Protein AF-A0A849NNQ4-F1 (afdb_monomer_lite)

Structure (mmCIF, N/CA/C/O backbone):
data_AF-A0A849NNQ4-F1
#
_entry.id   AF-A0A849NNQ4-F1
#
loop_
_atom_site.group_PDB
_atom_site.id
_atom_site.type_symbol
_atom_site.label_atom_id
_atom_site.label_alt_id
_atom_site.label_comp_id
_atom_site.label_asym_id
_atom_site.label_entity_id
_atom_site.label_seq_id
_atom_site.pdbx_PDB_ins_code
_atom_site.Cartn_x
_atom_site.Cartn_y
_atom_site.Cartn_z
_atom_site.occupancy
_atom_site.B_iso_or_equiv
_atom_site.auth_seq_id
_atom_site.auth_comp_id
_atom_site.auth_asym_id
_atom_site.auth_atom_id
_atom_site.pdbx_PDB_model_num
ATOM 1 N N . MET A 1 1 ? -6.732 6.153 2.791 1.00 81.19 1 MET A N 1
ATOM 2 C CA . MET A 1 1 ? -6.731 5.447 1.493 1.00 81.19 1 MET A CA 1
ATOM 3 C C . MET A 1 1 ? -5.684 4.355 1.556 1.00 81.19 1 MET A C 1
ATOM 5 O O . MET A 1 1 ? -4.637 4.609 2.147 1.00 81.19 1 MET A O 1
ATOM 9 N N . ALA A 1 2 ? -5.985 3.177 1.013 1.00 84.25 2 ALA A N 1
ATOM 10 C CA . ALA A 1 2 ? -5.041 2.073 0.878 1.00 84.25 2 ALA A CA 1
ATOM 11 C C . ALA A 1 2 ? -4.571 1.964 -0.582 1.00 84.25 2 ALA A C 1
ATOM 13 O O . ALA A 1 2 ? -5.384 2.146 -1.488 1.00 84.25 2 ALA A O 1
ATOM 14 N N . SER A 1 3 ? -3.284 1.711 -0.812 1.00 83.62 3 SER A N 1
ATOM 15 C CA . SER A 1 3 ? -2.695 1.637 -2.159 1.00 83.62 3 SER A CA 1
ATOM 16 C C . SER A 1 3 ? -1.403 0.829 -2.172 1.00 83.62 3 SER A C 1
ATOM 18 O O . SER A 1 3 ? -0.710 0.771 -1.156 1.00 83.62 3 SER A O 1
ATOM 20 N N . PHE A 1 4 ? -1.029 0.290 -3.333 1.00 80.75 4 PHE A N 1
ATOM 21 C CA . PHE A 1 4 ? 0.349 -0.127 -3.575 1.00 80.75 4 PHE A CA 1
ATOM 22 C C . PHE A 1 4 ? 1.155 1.037 -4.153 1.00 80.75 4 PHE A C 1
ATOM 24 O O . PHE A 1 4 ? 0.743 1.694 -5.109 1.00 80.75 4 PHE A O 1
ATOM 31 N N . ASN A 1 5 ? 2.316 1.299 -3.563 1.00 80.50 5 ASN A N 1
ATOM 32 C CA . ASN A 1 5 ? 3.242 2.327 -4.006 1.00 80.50 5 ASN A CA 1
ATOM 33 C C . ASN A 1 5 ? 4.605 1.718 -4.310 1.00 80.50 5 ASN A C 1
ATOM 35 O O . ASN A 1 5 ? 5.106 0.864 -3.582 1.00 80.50 5 ASN A O 1
ATOM 39 N N . LYS A 1 6 ? 5.203 2.188 -5.400 1.00 74.56 6 LYS A N 1
ATOM 40 C CA . LYS A 1 6 ? 6.583 1.889 -5.762 1.00 74.56 6 LYS A CA 1
ATOM 41 C C . LYS A 1 6 ? 7.493 2.941 -5.140 1.00 74.56 6 LYS A C 1
ATOM 43 O O . LYS A 1 6 ? 7.270 4.132 -5.352 1.00 74.56 6 LYS A O 1
ATOM 48 N N . GLU A 1 7 ? 8.521 2.495 -4.434 1.00 80.00 7 GLU A N 1
ATOM 49 C CA . GLU A 1 7 ? 9.636 3.333 -3.993 1.00 80.00 7 GLU A CA 1
ATOM 50 C C . GLU A 1 7 ? 10.931 2.642 -4.411 1.00 80.00 7 GLU A C 1
ATOM 52 O O . GLU A 1 7 ? 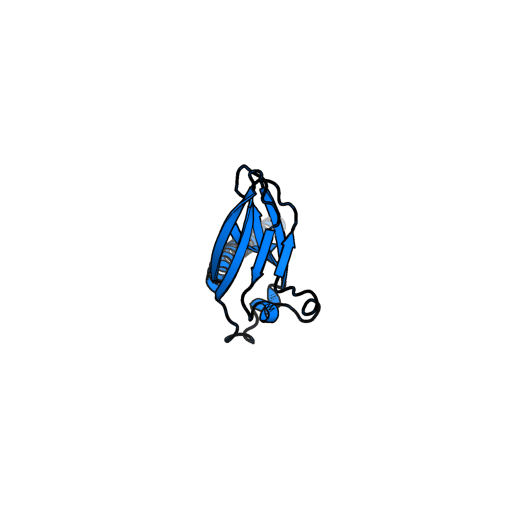11.209 1.513 -4.009 1.00 80.00 7 GLU A O 1
ATOM 57 N N . GLU A 1 8 ? 11.690 3.309 -5.284 1.00 79.81 8 GLU A N 1
ATOM 58 C CA . GLU A 1 8 ? 12.891 2.758 -5.920 1.00 79.81 8 GLU A CA 1
ATOM 59 C C . GLU A 1 8 ? 12.624 1.398 -6.598 1.00 79.81 8 GLU A C 1
ATOM 61 O O . GLU A 1 8 ? 11.867 1.321 -7.569 1.00 79.81 8 GLU A O 1
ATOM 66 N N . ASN A 1 9 ? 13.244 0.334 -6.078 1.00 73.00 9 ASN A N 1
ATOM 67 C CA . ASN A 1 9 ? 13.149 -1.040 -6.565 1.00 73.00 9 ASN A CA 1
ATOM 68 C C . ASN A 1 9 ? 12.157 -1.893 -5.766 1.00 73.00 9 ASN A C 1
ATOM 70 O O . ASN A 1 9 ? 12.059 -3.097 -6.005 1.00 73.00 9 ASN A O 1
ATOM 74 N N . PHE A 1 10 ? 11.426 -1.290 -4.829 1.00 78.44 10 PHE A N 1
ATOM 75 C CA . PHE A 1 10 ? 10.538 -1.987 -3.915 1.00 78.44 10 PHE A CA 1
ATOM 76 C C . PHE A 1 10 ? 9.089 -1.547 -4.087 1.00 78.44 10 PHE A C 1
ATOM 78 O O . PHE A 1 10 ? 8.773 -0.418 -4.468 1.00 78.44 10 PHE A O 1
ATOM 85 N N . VAL A 1 11 ? 8.193 -2.473 -3.780 1.00 79.31 11 VAL A N 1
ATOM 86 C CA . VAL A 1 11 ? 6.757 -2.248 -3.731 1.00 79.31 11 VAL A CA 1
ATOM 87 C C . VAL A 1 11 ? 6.314 -2.316 -2.283 1.00 79.31 11 VAL A C 1
ATOM 89 O O . VAL A 1 11 ? 6.604 -3.279 -1.572 1.00 79.31 11 VAL A O 1
ATOM 92 N N . TYR A 1 12 ? 5.589 -1.289 -1.863 1.00 84.12 12 TYR A N 1
ATOM 93 C CA . TYR A 1 12 ? 5.026 -1.147 -0.534 1.00 84.12 12 TYR A CA 1
ATOM 94 C C . TYR A 1 12 ? 3.508 -1.128 -0.619 1.00 84.12 12 TYR A C 1
ATOM 96 O O . TYR A 1 12 ? 2.925 -0.463 -1.470 1.00 84.12 12 TYR A O 1
ATOM 104 N N . PHE A 1 13 ? 2.860 -1.814 0.310 1.00 85.12 13 PHE A N 1
ATOM 105 C CA . PHE A 1 13 ? 1.468 -1.570 0.627 1.00 85.12 13 PHE A CA 1
ATOM 106 C C . PHE A 1 13 ? 1.426 -0.418 1.617 1.00 85.12 13 PHE A C 1
ATOM 108 O O . PHE A 1 13 ? 2.170 -0.418 2.603 1.00 85.12 13 PHE A O 1
ATOM 115 N N . SER A 1 14 ? 0.562 0.558 1.371 1.00 88.94 14 SER A N 1
ATOM 116 C CA . SER A 1 14 ? 0.469 1.717 2.233 1.00 88.94 14 SER A CA 1
ATOM 117 C C . SER A 1 14 ? -0.959 2.122 2.555 1.00 88.94 14 SER A C 1
ATOM 119 O O . SER A 1 14 ? -1.867 2.037 1.727 1.00 88.94 14 SER A O 1
ATOM 121 N N . VAL A 1 15 ? -1.152 2.564 3.798 1.00 90.56 15 VAL A N 1
ATOM 122 C CA . VAL A 1 15 ? -2.403 3.132 4.297 1.00 90.56 15 VAL A CA 1
ATOM 123 C C . VAL A 1 15 ? -2.109 4.511 4.847 1.00 90.56 15 VAL A C 1
ATOM 125 O O . VAL A 1 15 ? -1.456 4.658 5.880 1.00 90.56 15 VAL A O 1
ATOM 128 N N . LYS A 1 16 ? -2.633 5.527 4.167 1.00 92.44 16 LYS A N 1
ATOM 129 C CA . LYS A 1 16 ? -2.450 6.929 4.541 1.00 92.44 16 LYS A CA 1
ATOM 130 C C . LYS A 1 16 ? -3.731 7.540 5.092 1.00 92.44 16 LYS A C 1
ATOM 132 O O . LYS A 1 16 ? -4.820 7.360 4.524 1.00 92.44 16 LYS A O 1
ATOM 137 N N . ASN A 1 17 ? -3.593 8.283 6.188 1.00 92.44 17 ASN A N 1
ATOM 138 C CA . ASN A 1 17 ? -4.676 9.060 6.773 1.00 92.44 17 ASN A CA 1
ATOM 139 C C . ASN A 1 17 ? -4.826 10.396 6.026 1.00 92.44 17 ASN A C 1
ATOM 141 O O . ASN A 1 17 ? -4.027 11.310 6.198 1.00 92.44 17 ASN A O 1
ATOM 145 N N . TYR A 1 18 ? -5.866 10.508 5.201 1.00 89.19 18 TYR A N 1
ATOM 146 C CA . TYR A 1 18 ? -6.230 11.753 4.507 1.00 89.19 18 TYR A CA 1
ATOM 147 C C . TYR A 1 18 ? -7.291 12.570 5.259 1.00 89.19 18 TYR A C 1
ATOM 149 O O . TYR A 1 18 ? -7.713 13.626 4.791 1.00 89.19 18 TYR A O 1
ATOM 157 N N . GLY A 1 19 ? -7.761 12.076 6.406 1.00 87.00 19 GLY A N 1
ATOM 158 C CA . GLY A 1 19 ? -8.705 12.794 7.246 1.00 87.00 19 GLY A CA 1
ATOM 159 C C . GLY A 1 19 ? -8.060 14.010 7.906 1.00 87.00 19 GLY A C 1
ATOM 160 O O . GLY A 1 19 ? -6.846 14.094 8.070 1.00 87.00 19 GLY A O 1
ATOM 161 N N . LYS A 1 20 ? -8.899 14.950 8.349 1.00 90.38 20 LYS A N 1
ATOM 162 C CA . LYS A 1 20 ? -8.463 16.127 9.121 1.00 90.38 20 LYS A CA 1
ATOM 163 C C . LYS A 1 20 ? -8.123 15.802 10.583 1.00 90.38 20 LYS A C 1
ATOM 165 O O . LYS A 1 20 ? -7.668 16.676 11.310 1.00 90.38 20 LYS A O 1
ATOM 170 N N . ARG A 1 21 ? -8.389 14.571 11.029 1.00 91.06 21 ARG A N 1
ATOM 171 C CA . ARG A 1 21 ? -8.230 14.109 12.415 1.00 91.06 21 ARG A CA 1
ATOM 172 C C . ARG A 1 21 ? -7.365 12.855 12.465 1.00 91.06 21 ARG A C 1
ATOM 174 O O . ARG A 1 21 ? -7.253 12.137 11.471 1.00 91.06 21 ARG A O 1
ATOM 181 N N . ALA A 1 22 ? -6.756 12.605 13.620 1.00 92.31 22 ALA A N 1
ATOM 182 C CA . ALA A 1 22 ? -6.006 11.380 13.849 1.00 92.31 22 ALA A CA 1
ATOM 183 C C . ALA A 1 22 ? -6.939 10.160 13.851 1.00 92.31 22 ALA A C 1
ATOM 185 O O . ALA A 1 22 ? -8.072 10.241 14.326 1.00 92.31 22 ALA A O 1
ATOM 186 N N . ALA A 1 23 ? -6.437 9.047 13.326 1.00 93.81 23 ALA A N 1
ATOM 187 C CA . ALA A 1 23 ? -7.063 7.741 13.450 1.00 93.81 23 ALA A CA 1
ATOM 188 C C . ALA A 1 23 ? -6.405 6.988 14.613 1.00 93.81 23 ALA A C 1
ATOM 190 O O . ALA A 1 23 ? -5.176 6.911 14.698 1.00 93.81 23 ALA A O 1
ATOM 191 N N . LEU A 1 24 ? -7.226 6.472 15.517 1.00 95.06 24 LEU A N 1
ATOM 192 C CA . LEU A 1 24 ? -6.828 5.737 16.711 1.00 95.06 24 LEU A CA 1
ATOM 193 C C . LEU A 1 24 ? -7.109 4.245 16.524 1.00 95.06 24 LEU A C 1
ATOM 195 O O . LEU A 1 24 ? -8.015 3.874 15.775 1.00 95.06 24 LEU A O 1
ATOM 199 N N . ASP A 1 25 ? -6.313 3.410 17.195 1.00 94.50 25 ASP A N 1
ATOM 200 C CA . ASP A 1 25 ? -6.448 1.946 17.214 1.00 94.50 25 ASP A CA 1
ATOM 201 C C . ASP A 1 25 ? -6.680 1.350 15.818 1.00 94.50 25 ASP A C 1
ATOM 203 O O . ASP A 1 25 ? -7.607 0.576 15.573 1.00 94.50 25 ASP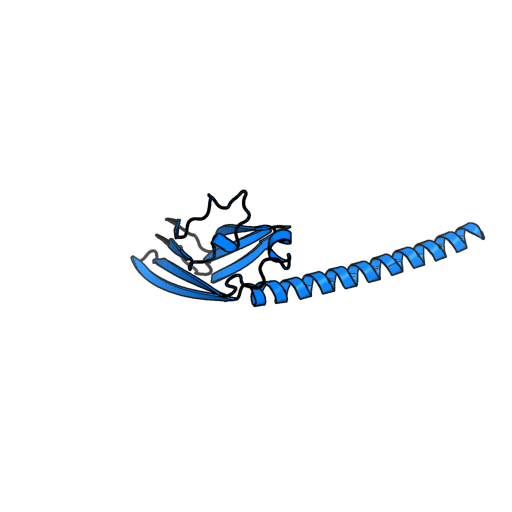 A O 1
ATOM 207 N N . VAL A 1 26 ? -5.834 1.766 14.875 1.00 93.31 26 VAL A N 1
ATOM 208 C CA . VAL A 1 26 ? -5.909 1.346 13.483 1.00 93.31 26 VAL A CA 1
ATOM 209 C C . VAL A 1 26 ? -5.513 -0.122 13.388 1.00 93.31 26 VAL A C 1
ATOM 211 O O . VAL A 1 26 ? -4.392 -0.501 13.729 1.00 93.31 26 VAL A O 1
ATOM 214 N N . GLU A 1 27 ? -6.423 -0.936 12.871 1.00 94.38 27 GLU A N 1
ATOM 215 C CA . GLU A 1 27 ? -6.207 -2.338 12.544 1.00 94.38 27 GLU A CA 1
ATOM 216 C C . GLU A 1 27 ? -6.413 -2.540 11.045 1.00 94.38 27 GLU A C 1
ATOM 218 O O . GLU A 1 27 ? -7.482 -2.244 10.509 1.00 94.38 27 GLU A O 1
ATOM 223 N N . ILE A 1 28 ? -5.386 -3.046 10.364 1.00 91.44 28 ILE A N 1
ATOM 224 C CA . ILE A 1 28 ? -5.427 -3.357 8.936 1.00 91.44 28 ILE A CA 1
ATOM 225 C C . ILE A 1 28 ? -5.290 -4.864 8.783 1.00 91.44 28 ILE A C 1
ATOM 227 O O . ILE A 1 28 ? -4.226 -5.420 9.057 1.00 91.44 28 ILE A O 1
ATOM 231 N N . GLN A 1 29 ? -6.363 -5.505 8.341 1.00 90.19 29 GLN A N 1
ATOM 232 C CA . GLN A 1 29 ? -6.389 -6.916 7.989 1.00 90.19 29 GLN A CA 1
ATOM 233 C C . GLN A 1 29 ? -6.258 -7.057 6.473 1.00 90.19 29 GLN A C 1
ATOM 235 O O . GLN A 1 29 ? -6.979 -6.396 5.724 1.00 90.19 29 GLN A O 1
ATOM 240 N N . MET A 1 30 ? -5.336 -7.907 6.041 1.00 85.62 30 MET A N 1
ATOM 241 C CA . MET A 1 30 ? -5.083 -8.209 4.631 1.00 85.62 30 MET A CA 1
ATOM 242 C C . MET A 1 30 ? -5.712 -9.558 4.278 1.00 85.62 30 MET A C 1
ATOM 244 O O . MET A 1 30 ? -5.781 -10.435 5.140 1.00 85.62 30 MET A O 1
ATOM 248 N N . SER A 1 31 ? -6.177 -9.714 3.040 1.00 82.25 31 SER A N 1
ATOM 249 C CA . SER A 1 31 ? -6.671 -10.992 2.532 1.00 82.25 31 SER A CA 1
ATOM 250 C C . SER A 1 31 ? -5.556 -12.026 2.415 1.00 82.25 31 SER A C 1
ATOM 252 O O . SER A 1 31 ? -4.379 -11.681 2.249 1.00 82.25 31 SER A O 1
ATOM 254 N N . ASP A 1 32 ? -5.959 -13.292 2.437 1.00 76.06 32 ASP A N 1
ATOM 255 C CA . ASP A 1 32 ? -5.073 -14.421 2.174 1.00 76.06 32 ASP A CA 1
ATOM 256 C C . ASP A 1 32 ? -4.427 -14.297 0.784 1.00 76.06 32 ASP A C 1
ATOM 258 O O . ASP A 1 32 ? -4.976 -13.689 -0.143 1.00 76.06 32 ASP A O 1
ATOM 262 N N . GLY A 1 33 ? -3.230 -14.857 0.646 1.00 73.56 33 GLY A N 1
ATOM 263 C CA . GLY A 1 33 ? -2.440 -14.826 -0.574 1.00 73.56 33 GLY A CA 1
ATOM 264 C C . GLY A 1 33 ? -1.553 -13.592 -0.742 1.00 73.56 33 GLY A C 1
ATOM 265 O O . GLY A 1 33 ? -0.705 -13.577 -1.637 1.00 73.56 33 GLY A O 1
ATOM 266 N N . PHE A 1 34 ? -1.673 -12.575 0.118 1.00 75.31 34 PHE A N 1
ATOM 267 C CA . PHE A 1 34 ? -0.747 -11.434 0.129 1.00 75.31 34 PHE A CA 1
ATOM 268 C C . PHE A 1 34 ? 0.690 -11.871 0.448 1.00 75.31 34 PHE A C 1
ATOM 270 O O . PHE A 1 34 ? 1.655 -11.320 -0.084 1.00 75.31 34 PHE A O 1
ATOM 277 N N . GLU A 1 35 ? 0.851 -12.908 1.267 1.00 74.00 35 GLU A N 1
ATOM 278 C CA . GLU A 1 35 ? 2.127 -13.552 1.571 1.00 74.00 35 GLU A CA 1
ATOM 279 C C . GLU A 1 35 ? 2.842 -14.070 0.316 1.00 74.00 35 GLU A C 1
ATOM 281 O O . GLU A 1 35 ? 4.073 -14.060 0.267 1.00 74.00 35 GLU A O 1
ATOM 286 N N . TYR A 1 36 ? 2.103 -14.443 -0.737 1.00 74.12 36 TYR A N 1
ATOM 287 C CA . TYR A 1 36 ? 2.704 -14.871 -1.998 1.00 74.12 36 TYR A CA 1
ATOM 288 C C . TYR A 1 36 ? 3.355 -13.723 -2.758 1.00 74.12 36 TYR A C 1
ATOM 290 O O . TYR A 1 36 ? 4.201 -13.985 -3.614 1.00 74.12 36 TYR A O 1
ATOM 298 N N . 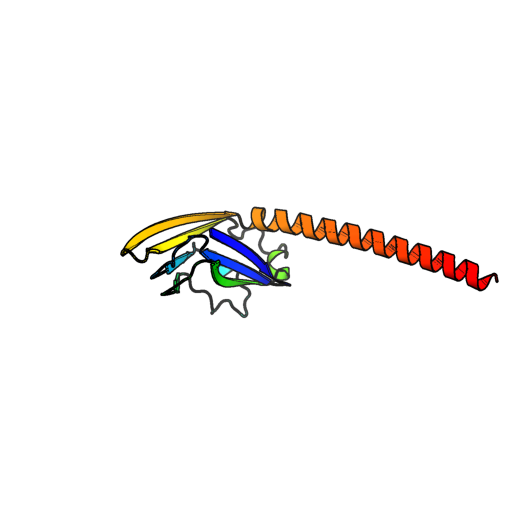LEU A 1 37 ? 3.015 -12.464 -2.472 1.00 72.75 37 LEU A N 1
ATOM 299 C CA . LEU A 1 37 ? 3.734 -11.326 -3.040 1.00 72.75 37 LEU A CA 1
ATOM 300 C C . LEU A 1 37 ? 5.087 -11.100 -2.360 1.00 72.75 37 LEU A C 1
ATOM 302 O O . LEU A 1 37 ? 5.968 -10.503 -2.976 1.00 72.75 37 LEU A O 1
ATOM 306 N N . GLN A 1 38 ? 5.295 -11.606 -1.143 1.00 71.25 38 GLN A N 1
ATOM 307 C CA . GLN A 1 38 ? 6.532 -11.368 -0.410 1.00 71.25 38 GLN A CA 1
ATOM 308 C C . GLN A 1 38 ? 7.734 -12.137 -0.964 1.00 71.25 38 GLN A C 1
ATOM 310 O O . GLN A 1 38 ? 7.625 -13.292 -1.386 1.00 71.25 38 GLN A O 1
ATOM 315 N N . PHE A 1 39 ? 8.910 -11.498 -0.972 1.00 70.56 39 PHE A N 1
ATOM 316 C CA . PHE A 1 39 ? 10.157 -12.177 -1.330 1.00 70.56 39 PHE A CA 1
ATOM 317 C C . PHE A 1 39 ? 10.659 -13.042 -0.165 1.00 70.56 39 PHE A C 1
ATOM 319 O O . PHE A 1 39 ? 10.443 -12.733 1.006 1.00 70.56 39 PHE A O 1
ATOM 326 N N . LYS A 1 40 ? 11.361 -14.138 -0.480 1.00 64.62 40 LYS A N 1
ATOM 327 C CA . LYS A 1 40 ? 11.779 -15.158 0.504 1.00 64.62 40 LYS A CA 1
ATOM 328 C C . LYS A 1 40 ? 12.561 -14.611 1.706 1.00 64.62 40 LYS A C 1
ATOM 330 O O . LYS A 1 40 ? 12.433 -15.153 2.794 1.00 64.62 40 LYS A O 1
ATOM 335 N N . SER A 1 41 ? 13.369 -13.562 1.547 1.00 65.12 41 SER A N 1
ATOM 336 C CA . SER A 1 41 ? 14.122 -12.976 2.669 1.00 65.12 41 SER A CA 1
ATOM 337 C C . SER A 1 41 ? 13.285 -12.088 3.602 1.00 65.12 41 SER A C 1
ATOM 339 O O . SER A 1 41 ? 13.764 -11.764 4.683 1.00 65.12 41 SER A O 1
ATOM 341 N N . VAL A 1 42 ? 12.038 -11.744 3.253 1.00 64.06 42 VAL A N 1
ATOM 342 C CA . VAL A 1 42 ? 11.066 -11.084 4.157 1.00 64.06 42 VAL A CA 1
ATOM 343 C C . VAL A 1 42 ? 9.813 -11.909 4.413 1.00 64.06 42 VAL A C 1
ATOM 345 O O . VAL A 1 42 ? 8.972 -11.464 5.187 1.00 64.06 42 VAL A O 1
ATOM 348 N N . SER A 1 43 ? 9.694 -13.123 3.868 1.00 61.12 43 SER A N 1
ATOM 349 C CA . SER A 1 43 ? 8.492 -13.958 4.014 1.00 61.12 43 SER A CA 1
ATOM 350 C C . SER A 1 43 ? 8.159 -14.357 5.465 1.00 61.12 43 SER A C 1
ATOM 352 O O . SER A 1 43 ? 7.103 -14.924 5.710 1.00 61.12 43 SER A O 1
ATOM 354 N N . GLY A 1 44 ? 9.029 -14.056 6.439 1.00 60.34 44 GLY A N 1
ATOM 355 C CA . GLY A 1 44 ? 8.761 -14.185 7.881 1.00 60.34 44 GLY A CA 1
ATOM 356 C C . GLY A 1 44 ? 8.271 -12.905 8.578 1.00 60.34 44 GLY A C 1
ATOM 357 O O . GLY A 1 44 ? 7.876 -12.959 9.738 1.00 60.34 44 GLY A O 1
ATOM 358 N N . ASN A 1 45 ? 8.282 -11.758 7.892 1.00 58.44 45 ASN A N 1
ATOM 359 C CA . ASN A 1 45 ? 7.824 -10.466 8.416 1.00 58.44 45 ASN A CA 1
ATOM 360 C C . ASN A 1 45 ? 6.371 -10.151 8.035 1.00 58.44 45 ASN A C 1
ATOM 362 O O . ASN A 1 45 ? 5.835 -9.125 8.464 1.00 58.44 45 ASN A O 1
ATOM 366 N N . TYR A 1 46 ? 5.718 -11.016 7.250 1.00 64.56 46 TYR A N 1
ATOM 367 C CA . TYR A 1 46 ? 4.293 -10.896 6.981 1.00 64.56 46 TYR A CA 1
ATOM 368 C C . TYR A 1 46 ? 3.498 -10.959 8.282 1.00 64.56 46 TYR A C 1
ATOM 370 O O . TYR A 1 46 ? 3.521 -11.946 9.018 1.00 64.56 46 TYR A O 1
ATOM 378 N N . LYS A 1 47 ? 2.735 -9.900 8.534 1.00 67.94 47 LYS A N 1
ATOM 379 C CA . LYS A 1 47 ? 1.653 -9.915 9.506 1.00 67.94 47 LYS A CA 1
ATOM 380 C C . LYS A 1 47 ? 0.370 -9.659 8.736 1.00 67.94 47 LYS A C 1
ATOM 382 O O . LYS A 1 47 ? 0.168 -8.553 8.244 1.00 67.94 47 LYS A O 1
ATOM 387 N N . HIS A 1 48 ? -0.495 -10.670 8.691 1.00 73.06 48 HIS A N 1
ATOM 388 C CA . HIS A 1 48 ? -1.860 -10.568 8.162 1.00 73.06 48 HIS A CA 1
ATOM 389 C C . HIS A 1 48 ? -2.669 -9.443 8.829 1.00 73.06 48 HIS A C 1
ATOM 391 O O . HIS A 1 48 ? -3.654 -8.957 8.276 1.00 73.06 48 HIS A O 1
ATOM 397 N N . LEU A 1 49 ? -2.236 -9.026 10.024 1.00 81.38 49 LEU A N 1
ATOM 398 C CA . LEU A 1 49 ? -2.805 -7.948 10.807 1.00 81.38 49 LEU A CA 1
ATOM 399 C C . LEU A 1 49 ? -1.721 -6.939 11.202 1.00 81.38 49 LEU A C 1
ATOM 401 O O . LEU A 1 49 ? -0.827 -7.243 11.997 1.00 81.38 49 LEU A O 1
ATOM 405 N N . LEU A 1 50 ? -1.833 -5.716 10.688 1.00 86.69 50 LEU A N 1
ATOM 406 C CA . LEU A 1 50 ? -1.051 -4.575 11.159 1.00 86.69 50 LEU A CA 1
ATOM 407 C C . LEU A 1 50 ? -1.868 -3.788 12.177 1.00 86.69 50 LEU A C 1
ATOM 409 O O . LEU A 1 50 ? -3.040 -3.496 11.943 1.00 86.69 50 LEU A O 1
ATOM 413 N N . LYS A 1 51 ? -1.235 -3.425 13.294 1.00 89.88 51 LYS A N 1
ATOM 414 C CA . LYS A 1 51 ? -1.843 -2.595 14.335 1.00 89.88 51 LYS A CA 1
ATOM 415 C C . LYS A 1 51 ? -1.017 -1.344 14.560 1.00 89.88 51 LYS A C 1
ATOM 417 O O . LYS A 1 51 ? 0.195 -1.435 14.741 1.00 89.88 51 LYS A O 1
ATOM 422 N N . GLN A 1 52 ? -1.685 -0.202 14.611 1.00 90.75 52 GLN A N 1
ATOM 423 C CA . GLN A 1 52 ? -1.083 1.090 14.900 1.00 90.75 52 GLN A CA 1
ATOM 424 C C . GLN A 1 52 ? -2.008 1.853 15.849 1.00 90.75 52 GLN A C 1
ATOM 426 O O . GLN A 1 52 ? -3.130 2.189 15.489 1.00 90.75 52 GLN A O 1
ATOM 431 N N . LYS A 1 53 ? -1.542 2.156 17.066 1.00 92.69 53 LYS A N 1
ATOM 432 C CA . LYS A 1 53 ? -2.373 2.839 18.078 1.00 92.69 53 LYS A CA 1
ATOM 433 C C . LYS A 1 53 ? -2.802 4.247 17.665 1.00 92.69 53 LYS A C 1
ATOM 435 O O . LYS A 1 53 ? -3.850 4.720 18.086 1.00 92.69 53 LYS A O 1
ATOM 440 N N . PHE A 1 54 ? -1.973 4.924 16.879 1.00 93.25 54 PHE A N 1
ATOM 441 C CA . PHE A 1 54 ? -2.173 6.320 16.517 1.00 93.25 54 PHE A CA 1
ATOM 442 C C . PHE A 1 54 ? -1.603 6.606 15.128 1.00 93.25 54 PHE A C 1
ATOM 444 O O . PHE A 1 54 ? -0.451 6.257 14.852 1.00 93.25 54 PHE A O 1
ATOM 451 N N . LEU A 1 55 ? -2.400 7.261 14.284 1.00 93.75 55 LEU A N 1
ATOM 452 C CA . LEU A 1 55 ? -2.034 7.684 12.936 1.00 93.75 55 LEU A CA 1
ATOM 453 C C . LEU A 1 55 ? -2.539 9.113 12.671 1.00 93.75 55 LEU A C 1
ATOM 455 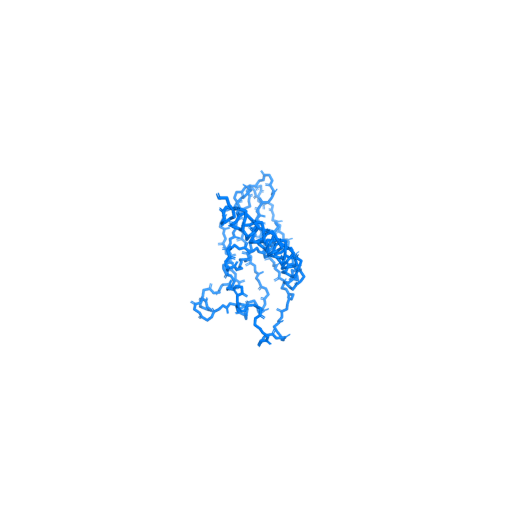O O . LEU A 1 55 ? -3.727 9.334 12.417 1.00 93.75 55 LEU A O 1
ATOM 459 N N . ALA A 1 56 ? -1.642 10.096 12.728 1.00 93.69 56 ALA A N 1
ATOM 460 C CA . ALA A 1 56 ? -1.977 11.510 12.550 1.00 93.69 56 ALA A CA 1
ATOM 461 C C . ALA A 1 56 ? -2.440 11.835 11.113 1.00 93.69 56 ALA A C 1
ATOM 463 O O . ALA A 1 56 ? -2.158 11.069 10.185 1.00 93.69 56 ALA A O 1
ATOM 464 N N . PRO A 1 57 ? -3.111 12.982 10.891 1.00 93.75 57 PRO A N 1
ATOM 465 C CA . PRO A 1 57 ? -3.385 13.484 9.546 1.00 93.75 57 PRO A CA 1
ATOM 466 C C . PRO A 1 57 ? -2.118 13.532 8.686 1.00 93.75 57 PRO A C 1
ATOM 468 O O . PRO A 1 57 ? -1.081 14.033 9.116 1.00 93.75 57 PRO A O 1
ATOM 471 N N . GLY A 1 58 ? -2.193 12.994 7.472 1.00 91.81 58 GLY A N 1
ATOM 472 C CA . GLY A 1 58 ? -1.081 12.937 6.524 1.00 91.81 58 GLY A CA 1
ATOM 473 C C . GLY A 1 58 ? -0.055 11.830 6.782 1.00 91.81 58 GLY A C 1
ATOM 474 O O . GLY A 1 58 ? 0.744 11.559 5.885 1.00 91.81 58 GLY A O 1
ATOM 475 N N . GLN A 1 59 ? -0.084 11.160 7.940 1.00 93.50 59 GLN A N 1
ATOM 476 C CA . GLN A 1 59 ? 0.799 10.025 8.209 1.00 93.50 59 GLN A CA 1
ATOM 477 C C . GLN A 1 59 ? 0.369 8.770 7.452 1.00 93.50 59 GLN A C 1
ATOM 479 O O . GLN A 1 59 ? -0.800 8.580 7.096 1.00 93.50 59 GLN A O 1
ATOM 484 N N . GLU A 1 60 ? 1.347 7.900 7.228 1.00 92.75 60 GLU A N 1
ATOM 485 C CA . GLU A 1 60 ? 1.210 6.697 6.426 1.00 92.75 60 GLU A CA 1
ATOM 486 C C . GLU A 1 60 ? 1.852 5.501 7.126 1.00 92.75 60 GLU A C 1
ATOM 488 O O . GLU A 1 60 ? 2.974 5.577 7.623 1.00 92.75 60 GLU A O 1
ATOM 493 N N . ILE A 1 61 ? 1.123 4.389 7.144 1.00 90.12 61 ILE A N 1
ATOM 494 C CA . ILE A 1 61 ? 1.648 3.077 7.509 1.00 90.12 61 ILE A CA 1
ATOM 495 C C . ILE A 1 61 ? 2.126 2.433 6.214 1.00 90.12 61 ILE A C 1
ATOM 497 O O . ILE A 1 61 ? 1.333 2.305 5.281 1.00 90.12 61 ILE A O 1
ATOM 501 N N . LYS A 1 62 ? 3.394 2.021 6.159 1.00 87.31 62 LYS A N 1
ATOM 502 C CA . LYS A 1 62 ? 3.979 1.316 5.012 1.00 87.31 62 LYS A CA 1
ATOM 503 C C . LYS A 1 62 ? 4.391 -0.090 5.418 1.00 87.31 62 LYS A C 1
ATOM 505 O O . LYS A 1 62 ? 4.998 -0.278 6.470 1.00 87.31 62 LYS A O 1
ATOM 510 N N . ASN A 1 63 ? 4.091 -1.061 4.567 1.00 84.06 63 ASN A N 1
ATOM 511 C CA . ASN A 1 63 ? 4.570 -2.426 4.701 1.00 84.06 63 ASN A CA 1
ATOM 512 C C . ASN A 1 63 ? 5.262 -2.851 3.408 1.00 84.06 63 ASN A C 1
ATOM 514 O O . ASN A 1 63 ? 4.693 -2.701 2.326 1.00 84.06 63 ASN A O 1
ATOM 518 N N . LEU A 1 64 ? 6.496 -3.340 3.523 1.00 80.12 64 LEU A N 1
ATOM 519 C CA . LEU A 1 64 ? 7.268 -3.813 2.381 1.00 80.12 64 LEU A CA 1
ATOM 520 C C . LEU A 1 64 ? 6.640 -5.102 1.850 1.00 80.12 64 LEU A C 1
ATOM 522 O O . LEU A 1 64 ? 6.437 -6.061 2.593 1.00 80.12 64 LEU A O 1
ATOM 526 N N . VAL A 1 65 ? 6.333 -5.107 0.557 1.00 77.38 65 VAL A N 1
ATOM 527 C CA . VAL A 1 65 ? 5.683 -6.227 -0.121 1.00 77.38 65 VAL A CA 1
ATOM 528 C C . VAL A 1 65 ? 6.728 -7.020 -0.870 1.00 77.38 65 VAL A C 1
ATOM 530 O O . VAL A 1 65 ? 7.002 -8.148 -0.494 1.00 77.38 65 VAL A O 1
ATOM 533 N N . SER A 1 66 ? 7.352 -6.440 -1.892 1.00 73.69 66 SER A N 1
ATOM 534 C CA . SER A 1 66 ? 8.315 -7.165 -2.722 1.00 73.69 66 SER A CA 1
ATOM 535 C C . SER A 1 66 ? 9.350 -6.255 -3.361 1.00 73.69 66 SER A C 1
ATOM 537 O O . SER A 1 66 ? 9.200 -5.035 -3.331 1.00 73.69 66 SER A O 1
ATOM 539 N N . ASP A 1 67 ? 10.367 -6.841 -3.986 1.00 69.50 67 ASP A N 1
ATOM 540 C CA . ASP A 1 67 ? 11.131 -6.161 -5.023 1.00 69.50 67 ASP A CA 1
ATOM 541 C C . ASP A 1 67 ? 10.395 -6.247 -6.370 1.00 69.50 67 ASP A C 1
ATOM 543 O O . ASP A 1 67 ? 9.703 -7.215 -6.693 1.00 69.50 67 ASP A O 1
ATOM 547 N N . ILE A 1 68 ? 10.547 -5.210 -7.183 1.00 67.50 68 ILE A N 1
ATOM 548 C CA . ILE A 1 68 ? 9.910 -5.099 -8.499 1.00 67.50 68 ILE A CA 1
ATOM 549 C C . ILE A 1 68 ? 10.280 -6.279 -9.406 1.00 67.50 68 ILE A C 1
ATOM 551 O O . ILE A 1 68 ? 9.430 -6.825 -10.111 1.00 67.50 68 ILE A O 1
ATOM 555 N N . SER A 1 69 ? 11.541 -6.702 -9.361 1.00 59.53 69 SER A N 1
ATOM 556 C CA . SER A 1 69 ? 12.066 -7.771 -10.209 1.00 59.53 69 SER A CA 1
ATOM 557 C C . SER A 1 69 ? 11.370 -9.111 -9.960 1.00 59.53 69 SER A C 1
ATOM 559 O O . SER A 1 69 ? 11.186 -9.879 -10.904 1.00 59.53 69 SER A O 1
ATOM 561 N N . ALA A 1 70 ? 10.951 -9.405 -8.724 1.00 61.81 70 ALA A N 1
ATOM 562 C CA . ALA A 1 70 ? 10.225 -10.633 -8.402 1.00 61.81 70 ALA A CA 1
ATOM 563 C C . ALA A 1 70 ? 8.748 -10.601 -8.818 1.00 61.81 70 ALA A C 1
ATOM 565 O O . ALA A 1 70 ? 8.164 -11.662 -9.046 1.00 61.81 70 ALA A O 1
ATOM 566 N N . ILE A 1 71 ? 8.152 -9.412 -8.931 1.00 62.19 71 ILE A N 1
ATOM 567 C CA . ILE A 1 71 ? 6.772 -9.224 -9.398 1.00 62.19 71 ILE A CA 1
ATOM 568 C C . ILE A 1 71 ? 6.681 -9.383 -10.922 1.00 62.19 71 ILE A C 1
ATOM 570 O O . ILE A 1 71 ? 5.749 -10.009 -11.418 1.00 62.19 71 ILE A O 1
ATOM 574 N N . ILE A 1 72 ? 7.666 -8.862 -11.661 1.00 55.84 72 ILE A N 1
ATOM 575 C CA . ILE A 1 72 ? 7.695 -8.888 -13.136 1.00 55.84 72 ILE A CA 1
ATOM 576 C C . ILE A 1 72 ? 8.030 -10.288 -13.686 1.00 55.84 72 ILE A C 1
ATOM 578 O O . ILE A 1 72 ? 7.739 -10.600 -14.843 1.00 55.84 72 ILE A O 1
ATOM 582 N N . GLN A 1 73 ? 8.635 -11.169 -12.884 1.00 54.59 73 GLN A N 1
ATOM 583 C CA . GLN A 1 73 ? 9.009 -12.495 -13.368 1.00 54.59 73 GLN A CA 1
ATOM 584 C C . GLN A 1 73 ? 7.777 -13.345 -13.738 1.00 54.59 73 GLN A C 1
ATOM 586 O O . GLN A 1 73 ? 6.885 -13.546 -12.912 1.00 54.59 73 GLN A O 1
ATOM 591 N N . PRO A 1 74 ? 7.763 -13.982 -14.928 1.00 45.47 74 PRO A N 1
ATOM 592 C CA . PRO A 1 74 ? 6.617 -14.739 -15.449 1.00 45.47 74 PRO A CA 1
ATOM 593 C C . PRO A 1 74 ? 6.267 -16.015 -14.656 1.00 45.47 74 PRO A C 1
ATOM 595 O O . PRO A 1 74 ? 5.372 -16.759 -15.049 1.00 45.47 74 PRO A O 1
ATOM 598 N N . ARG A 1 75 ? 6.955 -16.288 -13.539 1.00 43.31 75 ARG A N 1
ATOM 599 C CA . ARG A 1 75 ? 6.765 -17.477 -12.694 1.00 43.31 75 ARG A CA 1
ATOM 600 C C . ARG A 1 75 ? 5.528 -17.419 -11.788 1.00 43.31 75 ARG A C 1
ATOM 602 O O . ARG A 1 75 ? 5.240 -18.418 -11.142 1.00 43.31 75 ARG A O 1
ATOM 609 N N . LYS A 1 76 ? 4.794 -16.301 -11.738 1.00 52.38 76 LYS A N 1
ATOM 610 C CA . LYS A 1 76 ? 3.590 -16.130 -10.899 1.00 52.38 76 LYS A CA 1
ATOM 611 C C . LYS A 1 76 ? 2.342 -15.739 -11.703 1.00 52.38 76 LYS A C 1
ATOM 613 O O . LYS A 1 76 ? 1.574 -14.887 -11.270 1.00 52.38 76 LYS A O 1
ATOM 618 N N . LYS A 1 77 ? 2.123 -16.351 -12.875 1.00 48.03 77 LYS A N 1
ATOM 619 C CA . LYS A 1 77 ? 0.900 -16.118 -13.674 1.00 48.03 77 LYS A CA 1
ATOM 620 C C . LYS A 1 77 ? -0.401 -16.380 -12.895 1.00 48.03 77 LYS A C 1
ATOM 622 O O . LYS A 1 77 ? -1.393 -15.722 -13.190 1.00 48.03 77 LYS A O 1
ATOM 627 N N . ASP A 1 78 ? -0.348 -17.237 -11.872 1.00 47.81 78 ASP A N 1
ATOM 628 C CA . ASP A 1 78 ? -1.501 -17.649 -11.059 1.00 47.81 78 ASP A CA 1
ATOM 629 C C . ASP A 1 78 ? -1.557 -17.004 -9.660 1.00 47.81 78 ASP A C 1
ATOM 631 O O . ASP A 1 78 ? -2.361 -17.415 -8.824 1.00 47.81 78 ASP A O 1
ATOM 635 N N . ALA A 1 79 ? -0.702 -16.021 -9.348 1.00 56.78 79 ALA A N 1
ATOM 636 C CA . ALA A 1 79 ? -0.815 -15.324 -8.066 1.00 56.78 79 ALA A CA 1
ATOM 637 C C . ALA A 1 79 ? -2.119 -14.517 -8.026 1.00 56.78 79 ALA A C 1
ATOM 639 O O . ALA A 1 79 ? -2.443 -13.827 -8.990 1.00 56.78 79 ALA A O 1
ATOM 640 N N . ILE A 1 80 ? -2.849 -14.592 -6.909 1.00 59.25 80 ILE A N 1
ATOM 641 C CA . ILE A 1 80 ? -4.009 -13.737 -6.629 1.00 59.25 80 ILE A CA 1
ATOM 642 C C . ILE A 1 80 ? -3.579 -12.281 -6.847 1.00 59.25 80 ILE A C 1
ATOM 644 O O . ILE A 1 80 ? -2.582 -11.842 -6.282 1.00 59.25 80 ILE A O 1
ATOM 648 N N . LYS A 1 81 ? -4.289 -11.559 -7.717 1.00 68.94 81 LYS A N 1
ATOM 649 C CA . LYS A 1 81 ? -3.937 -10.184 -8.123 1.00 68.94 81 LYS A CA 1
ATOM 650 C C . LYS A 1 81 ? -4.836 -9.126 -7.491 1.00 68.94 81 LYS A C 1
ATOM 652 O O . LYS A 1 81 ? -4.490 -7.953 -7.480 1.00 68.94 81 LYS A O 1
ATOM 657 N N . ASN A 1 82 ? -5.969 -9.553 -6.942 1.00 76.44 82 ASN A N 1
ATOM 658 C CA . ASN A 1 82 ? -6.916 -8.703 -6.241 1.00 76.44 82 ASN A CA 1
ATOM 659 C C . ASN A 1 82 ? -6.830 -9.007 -4.755 1.00 76.44 82 ASN A C 1
ATOM 661 O O . ASN A 1 82 ? -7.047 -10.146 -4.349 1.00 76.44 82 ASN A O 1
ATOM 665 N N . PHE A 1 83 ? -6.520 -7.990 -3.962 1.00 82.44 83 PHE A N 1
ATOM 666 C CA . PHE A 1 83 ? -6.383 -8.130 -2.520 1.00 82.44 83 PHE A CA 1
ATOM 667 C C . PHE A 1 83 ? -7.448 -7.313 -1.815 1.00 82.44 83 PHE A C 1
ATOM 669 O O . PHE A 1 83 ? -7.637 -6.128 -2.113 1.00 82.44 83 PHE A O 1
ATOM 676 N N . ASP A 1 84 ? -8.104 -7.943 -0.849 1.00 85.94 84 ASP A N 1
ATOM 677 C CA . ASP A 1 84 ? -9.063 -7.274 0.012 1.00 85.94 84 ASP A CA 1
ATOM 678 C C . ASP A 1 84 ? -8.361 -6.794 1.283 1.00 85.94 84 ASP A C 1
ATOM 680 O O . ASP A 1 84 ? -7.637 -7.531 1.953 1.00 85.94 84 ASP A O 1
ATOM 684 N N . PHE A 1 85 ? -8.603 -5.540 1.648 1.00 88.38 85 PHE A N 1
ATOM 685 C CA . PHE A 1 85 ? -8.075 -4.918 2.852 1.00 88.38 85 PHE A CA 1
ATOM 686 C C . PHE A 1 85 ? -9.221 -4.411 3.714 1.00 88.38 85 PHE A C 1
ATOM 688 O O . PHE A 1 85 ? -10.028 -3.581 3.290 1.00 88.38 85 PHE A O 1
ATOM 695 N N . ASN A 1 86 ? -9.266 -4.877 4.958 1.00 91.81 86 ASN A N 1
ATOM 696 C CA . ASN A 1 86 ? -10.195 -4.396 5.967 1.00 91.81 86 ASN A CA 1
ATOM 697 C C . ASN A 1 86 ? -9.470 -3.450 6.919 1.00 91.81 86 ASN A C 1
ATOM 699 O O . ASN A 1 86 ? -8.551 -3.869 7.616 1.00 91.81 86 ASN A O 1
ATOM 703 N N . ILE A 1 87 ? -9.888 -2.190 6.972 1.00 92.75 87 ILE A N 1
ATOM 704 C CA . ILE A 1 87 ? -9.287 -1.189 7.851 1.00 92.75 87 ILE A CA 1
ATOM 705 C C . ILE A 1 87 ? -10.323 -0.757 8.875 1.00 92.75 87 ILE A C 1
ATOM 707 O O . ILE A 1 87 ? -11.369 -0.209 8.522 1.00 92.75 87 ILE A O 1
ATOM 711 N N . LYS A 1 88 ? -10.019 -0.983 10.149 1.00 95.06 88 LYS A N 1
ATOM 712 C CA . LYS A 1 88 ? -10.826 -0.544 11.289 1.00 95.06 88 LYS A CA 1
ATOM 713 C C . LYS A 1 88 ? -10.048 0.498 12.073 1.00 95.06 88 LYS A C 1
ATOM 715 O O . LYS A 1 88 ? -8.843 0.357 12.230 1.00 95.06 88 LYS A O 1
ATOM 720 N N . PHE A 1 89 ? -10.721 1.541 12.536 1.00 94.75 89 PHE A N 1
ATOM 721 C CA . PHE A 1 89 ? -10.122 2.575 13.382 1.00 94.75 89 PHE A CA 1
ATOM 722 C C . PHE A 1 89 ? -11.211 3.356 14.116 1.00 94.75 89 PHE A C 1
ATOM 724 O O . PHE A 1 89 ? -12.391 3.264 13.766 1.00 94.75 89 PHE A O 1
ATOM 731 N N . SER A 1 90 ? -10.826 4.150 15.106 1.00 94.56 90 SER A N 1
ATOM 732 C CA . SER A 1 90 ? -11.685 5.150 15.740 1.00 9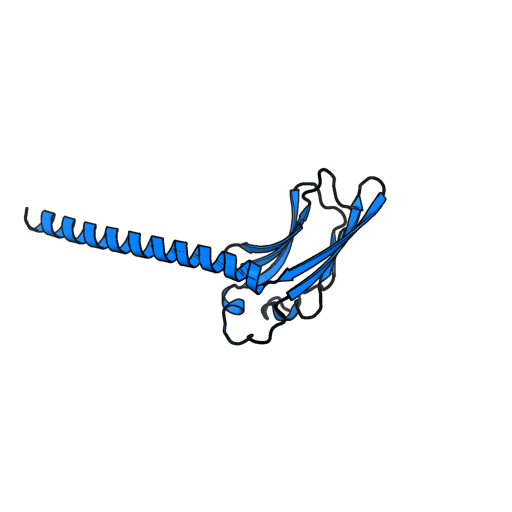4.56 90 SER A CA 1
ATOM 733 C C . SER A 1 90 ? -11.164 6.568 15.513 1.00 94.56 90 SER A C 1
ATOM 735 O O . SER A 1 90 ? -9.990 6.774 15.208 1.00 94.56 90 SER A O 1
ATOM 737 N N . ASP A 1 91 ? -12.044 7.561 15.620 1.00 91.19 91 ASP A N 1
ATOM 738 C CA . ASP A 1 91 ? -11.628 8.959 15.750 1.00 91.19 91 ASP A CA 1
ATOM 739 C C . ASP A 1 91 ? -11.438 9.360 17.223 1.00 91.19 91 ASP A C 1
ATOM 741 O O . ASP A 1 91 ? -11.661 8.574 18.146 1.00 91.19 91 ASP A O 1
ATOM 745 N N . SER A 1 92 ? -11.019 10.609 17.436 1.00 86.31 92 SER A N 1
ATOM 746 C CA . SER A 1 92 ? -10.841 11.219 18.760 1.00 86.31 92 SER A CA 1
ATOM 747 C C . SER A 1 92 ? -12.102 11.234 19.622 1.00 86.31 92 SER A C 1
ATOM 749 O O . SER A 1 92 ? -11.995 11.323 20.841 1.00 86.31 92 SER A O 1
ATOM 751 N N . ASP A 1 93 ? -13.278 11.146 19.002 1.00 89.56 93 ASP A N 1
ATOM 752 C CA . ASP A 1 93 ? -14.573 11.215 19.679 1.00 89.56 93 ASP A CA 1
ATOM 753 C C . ASP A 1 93 ? -15.072 9.795 20.026 1.00 89.56 93 ASP A C 1
ATOM 755 O O . ASP A 1 93 ? -16.184 9.606 20.516 1.00 89.56 93 ASP A O 1
ATOM 759 N N . GLY A 1 94 ? -14.246 8.772 19.764 1.00 87.94 94 GLY A N 1
ATOM 760 C CA . GLY A 1 94 ? -14.538 7.365 20.023 1.00 87.94 94 GLY A CA 1
ATOM 761 C C . GLY A 1 94 ? -15.424 6.710 18.963 1.00 87.94 94 GLY A C 1
ATOM 762 O O . GLY A 1 94 ? -15.769 5.530 19.097 1.00 87.94 94 GLY A O 1
ATOM 763 N N . LYS A 1 95 ? -15.784 7.424 17.889 1.00 92.56 95 LYS A N 1
ATOM 764 C CA . LYS A 1 95 ? -16.601 6.858 16.817 1.00 92.56 95 LYS A CA 1
ATOM 765 C C . LYS A 1 95 ? -15.762 5.892 15.996 1.00 92.56 95 LYS A C 1
ATOM 767 O O . LYS A 1 95 ? -14.653 6.208 15.577 1.00 92.56 95 LYS A O 1
ATOM 772 N N . LYS A 1 96 ? -16.305 4.696 15.772 1.00 95.00 96 LYS A N 1
ATOM 773 C CA . LYS A 1 96 ? -15.626 3.600 15.077 1.00 95.00 96 LYS A CA 1
ATOM 774 C C . LYS A 1 96 ? -15.988 3.590 13.599 1.00 95.00 96 LYS A C 1
ATOM 776 O O . LYS A 1 96 ? -17.147 3.775 13.231 1.00 95.00 96 LYS A O 1
ATOM 781 N N . TYR A 1 97 ? -14.996 3.302 12.774 1.00 93.44 97 TYR A N 1
ATOM 782 C CA . TYR A 1 97 ? -15.109 3.211 11.330 1.00 93.44 97 TYR A CA 1
ATOM 783 C C . TYR A 1 97 ? -14.563 1.872 10.854 1.00 93.44 97 TYR A C 1
ATOM 785 O O . TYR A 1 97 ? -13.623 1.313 11.424 1.00 93.44 97 TYR A O 1
ATOM 793 N N . LYS A 1 98 ? -15.166 1.371 9.779 1.00 94.19 98 LYS A N 1
ATOM 794 C CA . LYS A 1 98 ? -14.705 0.204 9.040 1.00 94.19 98 LYS A CA 1
ATOM 795 C C . LYS A 1 98 ? -14.746 0.550 7.563 1.00 94.19 98 LYS A C 1
ATOM 797 O O . LYS A 1 98 ? -15.793 0.947 7.058 1.00 94.19 98 LYS A O 1
ATOM 802 N N . ILE A 1 99 ? -13.611 0.412 6.894 1.00 92.25 99 ILE A N 1
ATOM 803 C CA . ILE A 1 99 ? -13.474 0.675 5.467 1.00 92.25 99 ILE A CA 1
ATOM 804 C C . ILE A 1 99 ? -12.905 -0.576 4.819 1.00 92.25 99 ILE A C 1
ATOM 806 O O . ILE A 1 99 ? -11.915 -1.131 5.294 1.00 92.25 99 ILE A O 1
ATOM 810 N N . ASN A 1 100 ? -13.537 -1.006 3.735 1.00 91.50 100 ASN A N 1
ATOM 811 C CA . ASN A 1 100 ? -13.063 -2.118 2.929 1.00 91.50 100 ASN A CA 1
ATOM 812 C C . ASN A 1 100 ? -12.494 -1.549 1.632 1.00 91.50 100 ASN A C 1
ATOM 814 O O . ASN A 1 100 ? -13.139 -0.717 0.994 1.00 91.50 100 ASN A O 1
ATOM 818 N N . TYR A 1 101 ? -11.304 -1.997 1.259 1.00 87.81 101 TYR A N 1
ATOM 819 C CA . TYR A 1 101 ? -10.707 -1.715 -0.037 1.00 87.81 101 TYR A CA 1
ATOM 820 C C . TYR A 1 101 ? -10.501 -3.032 -0.759 1.00 87.81 101 TYR A C 1
ATOM 822 O O . TYR A 1 101 ? -10.017 -3.982 -0.156 1.00 87.81 101 TYR A O 1
ATOM 830 N N . GLN A 1 102 ? -10.823 -3.053 -2.042 1.00 86.88 102 GLN A N 1
ATOM 831 C CA . GLN A 1 102 ? -10.354 -4.080 -2.952 1.00 86.88 102 GLN A CA 1
ATOM 832 C C . GLN A 1 102 ? -9.350 -3.403 -3.870 1.00 86.88 102 GLN A C 1
ATOM 834 O O . GLN A 1 102 ? -9.669 -2.391 -4.497 1.00 86.88 102 GLN A O 1
ATOM 839 N N . ILE A 1 103 ? -8.118 -3.897 -3.874 1.00 81.62 103 ILE A N 1
ATOM 840 C CA . ILE A 1 103 ? -7.052 -3.322 -4.683 1.00 81.62 103 ILE A CA 1
ATOM 841 C C . ILE A 1 103 ? -6.619 -4.359 -5.701 1.00 81.62 103 ILE A C 1
ATOM 843 O O . ILE A 1 103 ? -6.098 -5.415 -5.342 1.00 81.62 103 ILE A O 1
ATOM 847 N N . ASP A 1 104 ? -6.822 -4.009 -6.965 1.00 79.62 104 ASP A N 1
ATOM 848 C CA . ASP A 1 104 ? -6.248 -4.720 -8.092 1.00 79.62 104 ASP A CA 1
ATOM 849 C C . ASP A 1 104 ? -4.785 -4.309 -8.239 1.00 79.62 104 ASP A C 1
ATOM 851 O O . ASP A 1 104 ? -4.449 -3.197 -8.664 1.00 79.62 104 ASP A O 1
ATOM 855 N N . PHE A 1 105 ? -3.913 -5.213 -7.810 1.00 75.69 105 PHE A N 1
ATOM 856 C CA . PHE A 1 105 ? -2.477 -5.037 -7.862 1.00 75.69 105 PHE A CA 1
ATOM 857 C C . PHE A 1 105 ? -1.982 -4.919 -9.305 1.00 75.69 105 PHE A C 1
ATOM 859 O O . PHE A 1 105 ? -1.099 -4.109 -9.572 1.00 75.69 105 PHE A O 1
ATOM 866 N N . GLU A 1 106 ? -2.549 -5.683 -10.242 1.00 71.00 106 GLU A N 1
ATOM 867 C CA . GLU A 1 106 ? -2.121 -5.672 -11.641 1.00 71.00 106 GLU A CA 1
ATOM 868 C C . GLU A 1 106 ? -2.486 -4.359 -12.316 1.00 71.00 106 GLU A C 1
ATOM 870 O O . GLU A 1 106 ? -1.629 -3.767 -12.965 1.00 71.00 106 GLU A O 1
ATOM 875 N N . ASN A 1 107 ? -3.701 -3.850 -12.114 1.00 66.19 107 ASN A N 1
ATOM 876 C CA . ASN A 1 107 ? -4.106 -2.566 -12.687 1.00 66.19 107 ASN A CA 1
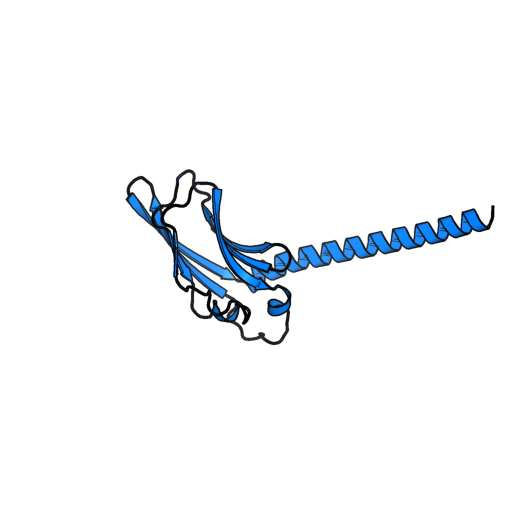ATOM 877 C C . ASN A 1 107 ? -3.353 -1.380 -12.060 1.00 66.19 107 ASN A C 1
ATOM 879 O O . ASN A 1 107 ? -2.777 -0.576 -12.792 1.00 66.19 107 ASN A O 1
ATOM 883 N N . GLN A 1 108 ? -3.225 -1.306 -10.726 1.00 66.69 108 GLN A N 1
ATOM 884 C CA . GLN A 1 108 ? -2.432 -0.232 -10.095 1.00 66.69 108 GLN A CA 1
ATOM 885 C C . GLN A 1 108 ? -0.948 -0.267 -10.490 1.00 66.69 108 GLN A C 1
ATOM 887 O O . GLN A 1 108 ? -0.288 0.776 -10.527 1.00 66.69 108 GLN A O 1
ATOM 892 N N . TYR A 1 109 ? -0.405 -1.456 -10.759 1.00 60.50 109 TYR A N 1
ATOM 893 C CA . TYR A 1 109 ? 0.992 -1.619 -11.140 1.00 60.50 109 TYR A CA 1
ATOM 894 C C . TYR A 1 109 ? 1.225 -1.409 -12.644 1.00 60.50 109 TYR A C 1
ATOM 896 O O . TYR A 1 109 ? 2.187 -0.740 -13.022 1.00 60.50 109 TYR A O 1
ATOM 904 N N . SER A 1 110 ? 0.355 -1.929 -13.511 1.00 58.91 110 SER A N 1
ATOM 905 C CA . SER A 1 110 ? 0.458 -1.788 -14.972 1.00 58.91 110 SER A CA 1
ATOM 906 C C . SER A 1 110 ? 0.310 -0.334 -15.412 1.00 58.91 110 SER A C 1
ATOM 908 O O . SER A 1 110 ? 1.133 0.134 -16.197 1.00 58.91 110 SER A O 1
ATOM 910 N N . GLU A 1 111 ? -0.622 0.424 -14.826 1.00 54.00 111 GLU A N 1
ATOM 911 C CA . GLU A 1 111 ? -0.764 1.865 -15.079 1.00 54.00 111 GLU A CA 1
ATOM 912 C C . GLU A 1 111 ? 0.529 2.638 -14.772 1.00 54.00 111 GLU A C 1
ATOM 914 O O . GLU A 1 111 ? 0.933 3.521 -15.531 1.00 54.00 111 GLU A O 1
ATOM 919 N N . ARG A 1 112 ? 1.236 2.275 -13.693 1.00 53.88 112 ARG A N 1
ATOM 920 C CA . ARG A 1 112 ? 2.521 2.898 -13.336 1.00 53.88 112 ARG A CA 1
ATOM 921 C C . ARG A 1 112 ? 3.689 2.399 -14.185 1.00 53.88 112 ARG A C 1
ATOM 923 O O . ARG A 1 112 ? 4.584 3.178 -14.498 1.00 53.88 112 ARG A O 1
ATOM 930 N N . THR A 1 113 ? 3.675 1.131 -14.588 1.00 54.00 113 THR A N 1
ATOM 931 C CA . THR A 1 113 ? 4.723 0.548 -15.441 1.00 54.00 113 THR A CA 1
ATOM 932 C C . THR A 1 113 ? 4.699 1.160 -16.842 1.00 54.00 113 THR A C 1
ATOM 934 O O . THR A 1 113 ? 5.753 1.487 -17.381 1.00 54.00 113 THR A O 1
ATOM 937 N N . ILE A 1 114 ? 3.509 1.421 -17.395 1.00 53.00 114 ILE A N 1
ATOM 938 C CA . ILE A 1 114 ? 3.342 2.107 -18.687 1.00 53.00 114 ILE A CA 1
ATOM 939 C C . ILE A 1 114 ? 3.950 3.518 -18.645 1.00 53.00 114 ILE A C 1
ATOM 941 O O . ILE A 1 114 ? 4.607 3.940 -19.600 1.00 53.00 114 ILE A O 1
ATOM 945 N N . LEU A 1 115 ? 3.781 4.246 -17.536 1.00 54.03 115 LEU A N 1
ATOM 946 C CA . LEU A 1 115 ? 4.380 5.573 -17.355 1.00 54.03 115 LEU A CA 1
ATOM 947 C C . LEU A 1 115 ? 5.917 5.509 -17.341 1.00 54.03 115 LEU A C 1
ATOM 949 O O . LEU A 1 115 ? 6.567 6.301 -18.028 1.00 54.03 115 LEU A O 1
ATOM 953 N N . ASP A 1 116 ? 6.492 4.537 -16.630 1.00 56.28 116 ASP A N 1
ATOM 954 C CA . ASP A 1 116 ? 7.945 4.339 -16.558 1.00 56.28 116 ASP A CA 1
ATOM 955 C C . ASP A 1 116 ? 8.543 3.896 -17.904 1.00 56.28 116 ASP A C 1
ATOM 957 O O . ASP A 1 116 ? 9.569 4.428 -18.330 1.00 56.28 116 ASP A O 1
ATOM 961 N N . GLU A 1 117 ? 7.905 2.966 -18.622 1.00 55.56 117 GLU A N 1
ATOM 962 C CA . GLU A 1 117 ? 8.358 2.538 -19.954 1.00 55.56 117 GLU A CA 1
ATOM 963 C C . GLU A 1 117 ? 8.288 3.674 -20.978 1.00 55.56 117 GLU A C 1
ATOM 965 O O . GLU A 1 117 ? 9.190 3.820 -21.810 1.00 55.56 117 GLU A O 1
ATOM 970 N N . THR A 1 118 ? 7.267 4.527 -20.879 1.00 59.59 118 THR A N 1
ATOM 971 C CA . THR A 1 118 ? 7.146 5.729 -21.710 1.00 59.59 118 THR A CA 1
ATOM 972 C C . THR A 1 118 ? 8.286 6.703 -21.413 1.00 59.59 118 THR A C 1
ATOM 974 O O . THR A 1 118 ? 8.940 7.185 -22.341 1.00 59.59 118 THR A O 1
ATOM 977 N N . LEU A 1 119 ? 8.593 6.941 -20.133 1.00 62.66 119 LEU A N 1
ATOM 978 C CA . LEU A 1 119 ? 9.695 7.809 -19.713 1.00 62.66 119 LEU A CA 1
ATOM 979 C C . LEU A 1 119 ? 11.058 7.259 -20.164 1.00 62.66 119 LEU A C 1
ATOM 981 O O . LEU A 1 119 ? 11.855 7.993 -20.748 1.00 62.66 119 LEU A O 1
ATOM 985 N N . ILE A 1 120 ? 11.311 5.960 -19.975 1.00 68.06 120 ILE A N 1
ATOM 986 C CA . ILE A 1 120 ? 12.534 5.285 -20.439 1.00 68.06 120 ILE A CA 1
ATOM 987 C C . ILE A 1 120 ? 12.643 5.359 -21.967 1.00 68.06 120 ILE A C 1
ATOM 989 O O . ILE A 1 120 ? 13.726 5.608 -22.502 1.00 68.06 120 ILE A O 1
ATOM 993 N N . GLY A 1 121 ? 11.535 5.167 -22.684 1.00 65.12 121 GLY A N 1
ATOM 994 C CA . GLY A 1 121 ? 11.474 5.306 -24.137 1.00 65.12 121 GLY A CA 1
ATOM 995 C C . GLY A 1 121 ? 11.847 6.715 -24.606 1.00 65.12 121 GLY A C 1
ATOM 996 O O . GLY A 1 121 ? 12.626 6.865 -25.551 1.00 65.12 121 GLY A O 1
ATOM 997 N N . VAL A 1 122 ? 11.357 7.746 -23.914 1.00 72.62 122 VAL A N 1
ATOM 998 C CA . VAL A 1 122 ? 11.711 9.150 -24.169 1.00 72.62 122 VAL A CA 1
ATOM 999 C C . VAL A 1 122 ? 13.187 9.410 -23.858 1.00 72.62 122 VAL A C 1
ATOM 1001 O O . VAL A 1 122 ? 13.897 9.947 -24.706 1.00 72.62 122 VAL A O 1
ATOM 1004 N N . MET A 1 123 ? 13.690 8.964 -22.704 1.00 71.25 123 MET A N 1
ATOM 1005 C CA . MET A 1 123 ? 15.097 9.140 -22.327 1.00 71.25 123 MET A CA 1
ATOM 1006 C C . MET A 1 123 ? 16.048 8.461 -23.318 1.00 71.25 123 MET A C 1
ATOM 1008 O O . MET A 1 123 ? 17.037 9.068 -23.720 1.00 71.25 123 MET A O 1
ATOM 1012 N N . LYS A 1 124 ? 15.735 7.245 -23.788 1.00 81.00 124 LYS A N 1
ATOM 1013 C CA . LYS A 1 124 ? 16.523 6.550 -24.823 1.00 81.00 124 LYS A CA 1
ATOM 1014 C C . LYS A 1 124 ? 16.559 7.318 -26.146 1.00 81.00 124 LYS A C 1
ATOM 1016 O O . LYS A 1 124 ? 17.599 7.340 -26.803 1.00 81.00 124 LYS A O 1
ATOM 1021 N N . LYS A 1 125 ? 15.445 7.946 -26.545 1.00 82.88 125 LYS A N 1
ATOM 1022 C CA . LYS A 1 125 ? 15.404 8.805 -27.741 1.00 82.88 125 LYS A CA 1
ATOM 1023 C C . LYS A 1 125 ? 16.292 10.037 -27.577 1.00 82.88 125 LYS A C 1
ATOM 1025 O O . LYS A 1 125 ? 17.066 10.328 -28.483 1.00 82.88 125 LYS A O 1
ATOM 1030 N N . ILE A 1 126 ? 16.218 10.710 -26.428 1.00 84.12 126 ILE A N 1
ATOM 1031 C CA . ILE A 1 126 ? 17.059 11.877 -26.123 1.00 84.12 126 ILE A CA 1
ATOM 1032 C C . ILE A 1 126 ? 18.541 11.487 -26.151 1.00 84.12 126 ILE A C 1
ATOM 1034 O O . ILE A 1 126 ? 19.343 12.170 -26.779 1.00 84.12 126 ILE A O 1
ATOM 1038 N N . LEU A 1 127 ? 18.902 10.359 -25.533 1.00 87.31 127 LEU A N 1
ATOM 1039 C CA . LEU A 1 127 ? 20.289 9.893 -25.483 1.00 87.31 127 LEU A CA 1
ATOM 1040 C C . LEU A 1 127 ? 20.861 9.648 -26.888 1.00 87.31 127 LEU A C 1
ATOM 1042 O O . LEU A 1 127 ? 21.947 10.131 -27.194 1.00 87.31 127 LEU A O 1
ATOM 1046 N N . ARG A 1 128 ? 20.093 8.993 -27.771 1.00 88.56 128 ARG A N 1
ATOM 1047 C CA . ARG A 1 128 ? 20.482 8.806 -29.181 1.00 88.56 128 ARG A CA 1
ATOM 1048 C C . ARG A 1 128 ? 20.688 10.129 -29.915 1.00 88.56 128 ARG A C 1
ATOM 1050 O O . ARG A 1 128 ? 21.666 10.267 -30.641 1.00 88.56 128 ARG A O 1
ATOM 1057 N N . GLN A 1 129 ? 19.801 11.105 -29.716 1.00 88.81 129 GLN A N 1
ATOM 1058 C CA . GLN A 1 129 ? 19.942 12.424 -30.345 1.00 88.81 129 GLN A CA 1
ATOM 1059 C C . GLN A 1 129 ? 21.208 13.147 -29.872 1.00 88.81 129 GLN A C 1
ATOM 1061 O O . GLN A 1 129 ? 21.916 13.743 -30.681 1.00 88.81 129 GLN A O 1
ATOM 1066 N N . VAL A 1 130 ? 21.530 13.062 -28.579 1.00 90.88 130 VAL A N 1
ATOM 1067 C CA . VAL A 1 130 ? 22.761 13.637 -28.016 1.00 90.88 130 VAL A CA 1
ATOM 1068 C C . VAL A 1 130 ? 24.005 12.938 -28.575 1.00 90.88 130 VAL A C 1
ATOM 1070 O O . VAL A 1 130 ? 24.981 13.603 -28.924 1.00 90.88 130 VAL A O 1
ATOM 1073 N N . GLU A 1 131 ? 23.989 11.611 -28.705 1.00 92.12 131 GLU A N 1
ATOM 1074 C CA . GLU A 1 131 ? 25.084 10.848 -29.321 1.00 92.12 131 GLU A CA 1
ATOM 1075 C C . GLU A 1 131 ? 25.304 11.234 -30.791 1.00 92.12 131 GLU A C 1
ATOM 1077 O O . GLU A 1 131 ? 26.446 11.445 -31.210 1.00 92.12 131 GLU A O 1
ATOM 1082 N N . GLU A 1 132 ? 24.227 11.379 -31.566 1.00 90.69 132 GLU A N 1
ATOM 1083 C CA . GLU A 1 132 ? 24.284 11.822 -32.962 1.00 90.69 132 GLU A CA 1
ATOM 1084 C C . GLU A 1 132 ? 24.833 13.248 -33.087 1.00 90.69 132 GLU A C 1
ATOM 1086 O O . GLU A 1 132 ? 25.746 13.485 -33.882 1.00 90.69 132 GLU A O 1
ATOM 1091 N N . GLN A 1 133 ? 24.356 14.185 -32.262 1.00 88.38 133 GLN A N 1
ATOM 1092 C CA . GLN A 1 133 ? 24.872 15.557 -32.233 1.00 88.38 133 GLN A CA 1
ATOM 1093 C C . GLN A 1 133 ? 26.362 15.595 -31.877 1.00 88.38 133 GLN A C 1
ATOM 1095 O O . GLN A 1 133 ? 27.146 16.249 -32.564 1.00 88.38 133 GLN A O 1
ATOM 1100 N N . ASN A 1 134 ? 26.786 14.837 -30.864 1.00 88.44 134 ASN A N 1
ATOM 1101 C CA . ASN A 1 134 ? 28.194 14.742 -30.482 1.00 88.44 134 ASN A CA 1
ATOM 1102 C C . ASN A 1 134 ? 29.063 14.155 -31.600 1.00 88.44 134 ASN A C 1
ATOM 1104 O O . ASN A 1 134 ? 30.207 14.579 -31.786 1.00 88.44 134 ASN A O 1
ATOM 1108 N N . LYS A 1 135 ? 28.537 13.194 -32.366 1.00 91.12 135 LYS A N 1
ATOM 1109 C CA . LYS A 1 135 ? 29.231 12.632 -33.530 1.00 91.12 135 LYS A CA 1
ATOM 1110 C C . LYS A 1 135 ? 29.422 13.685 -34.625 1.00 91.12 135 LYS A C 1
ATOM 1112 O O . LYS A 1 135 ? 30.521 13.782 -35.168 1.00 91.12 135 LYS A O 1
ATOM 1117 N N . ILE A 1 136 ? 28.398 14.494 -34.903 1.00 90.31 136 ILE A N 1
ATOM 1118 C CA . ILE A 1 136 ? 28.465 15.603 -35.870 1.00 90.31 136 ILE A CA 1
ATOM 1119 C C . ILE A 1 136 ? 29.479 16.659 -35.412 1.00 90.31 136 ILE A C 1
ATOM 1121 O O . ILE A 1 136 ? 30.354 17.043 -36.185 1.00 90.31 136 ILE A O 1
ATOM 1125 N N . ILE A 1 137 ? 29.427 17.077 -34.143 1.00 86.06 137 ILE A N 1
ATOM 1126 C CA . ILE A 1 137 ? 30.363 18.059 -33.574 1.00 86.06 137 ILE A CA 1
ATOM 1127 C C . ILE A 1 137 ? 31.809 17.568 -33.698 1.00 86.06 137 ILE A C 1
ATOM 1129 O O . ILE A 1 137 ? 32.668 18.302 -34.183 1.00 86.06 137 ILE A O 1
ATOM 1133 N N . LYS A 1 138 ? 32.087 16.306 -33.340 1.00 87.50 138 LYS A N 1
ATOM 1134 C CA . LYS A 1 138 ? 33.428 15.718 -33.495 1.00 87.50 138 LYS A CA 1
ATOM 1135 C C . LYS A 1 138 ? 33.908 15.730 -34.946 1.00 87.50 138 LYS A C 1
ATOM 1137 O O . LYS A 1 138 ? 35.078 16.010 -35.185 1.00 87.50 138 LYS A O 1
ATOM 1142 N N . GLN A 1 139 ? 33.023 15.460 -35.906 1.00 87.12 139 GLN A N 1
ATOM 1143 C CA . GLN A 1 139 ? 33.361 15.520 -37.330 1.00 87.12 139 GLN A CA 1
ATOM 1144 C C . GLN A 1 139 ? 33.695 16.943 -37.794 1.00 87.12 139 GLN A C 1
ATOM 1146 O O . GLN A 1 139 ? 34.614 17.109 -38.593 1.00 87.12 139 GLN A O 1
ATOM 1151 N N . ILE A 1 140 ? 32.992 17.959 -37.286 1.00 85.81 140 ILE A N 1
ATOM 1152 C CA . ILE A 1 140 ? 33.267 19.374 -37.586 1.00 85.81 140 ILE A CA 1
ATOM 1153 C C . ILE A 1 140 ? 34.631 19.787 -37.019 1.00 85.81 140 ILE A C 1
ATOM 1155 O O . ILE A 1 140 ? 35.453 20.338 -37.749 1.00 85.81 140 ILE A O 1
ATOM 1159 N N . ILE A 1 141 ? 34.901 19.453 -35.752 1.00 82.81 141 ILE A N 1
ATOM 1160 C CA . ILE A 1 141 ? 36.178 19.755 -35.086 1.00 82.81 141 ILE A CA 1
ATOM 1161 C C . ILE A 1 141 ? 37.343 19.064 -35.804 1.00 82.81 141 ILE A C 1
ATOM 1163 O O . ILE A 1 141 ? 38.371 19.681 -36.018 1.00 82.81 141 ILE A O 1
ATOM 1167 N N . SER A 1 142 ? 37.182 17.807 -36.232 1.00 73.94 142 SER A N 1
ATOM 1168 C CA . SER A 1 142 ? 38.245 17.061 -36.929 1.00 73.94 142 SER A CA 1
ATOM 1169 C C . SER A 1 142 ? 38.582 17.570 -38.337 1.00 73.94 142 SER A C 1
ATOM 1171 O O . SER A 1 142 ? 39.560 17.120 -38.926 1.00 73.94 142 SER A O 1
ATOM 1173 N N . LYS A 1 143 ? 37.742 18.445 -38.902 1.00 68.44 143 LYS A N 1
ATOM 1174 C CA . LYS A 1 143 ? 37.912 19.041 -40.236 1.00 68.44 143 LYS A CA 1
ATOM 1175 C C . LYS A 1 143 ? 38.386 20.500 -40.189 1.00 68.44 143 LYS A C 1
ATOM 1177 O O . LYS A 1 143 ? 38.577 21.078 -41.256 1.00 68.44 143 LYS A O 1
ATOM 1182 N N . SER A 1 144 ? 38.507 21.079 -38.992 1.00 55.50 144 SER A N 1
ATOM 1183 C CA . SER A 1 144 ? 39.022 22.434 -38.745 1.00 55.50 144 SER A CA 1
ATOM 1184 C C . SER A 1 144 ? 40.486 22.362 -38.328 1.00 55.50 144 SER A C 1
ATOM 1186 O O . SER A 1 144 ? 41.233 23.290 -38.695 1.00 55.50 144 SER A O 1
#

pLDDT: mean 78.39, std 13.77, range [43.31, 95.06]

Sequence (144 aa):
MASFNKEENFVYFSVKNYGKRAALDVEIQMSDGFEYLQFKSVSGNYKHLLKQKFLAPGQEIKNLVSDISAIIQPRKKDAIKNFDFNIKFSDSDGKKYKINYQIDFENQYSERTILDETLIGVMKKILRQVEEQNKIIKQIISKS

Foldseek 3Di:
DWDWDDDDQFIKTKDAAQDQFKWAFKKKAKDPLLLVQADPVCSVVDDSIDTDGIHGHGGMDIDTRYGNVVVPDPPPPPRDQKMKMWIWTATPVRHIDIDIDIDRNCVRVVVVVVVVVVVVVVVVVVVVVVVVVVVVVVVVVVVD

Secondary structure (DSSP, 8-state):
-EEEEEETTEEEEEEE--SSS-EEEEEEEEPTTGGGGS-TTTTTS--SEEEEEEE-TT-EEEEEEEEHHHHHSGGGTTS--EEEEEEEEE-TT--EEEEEEEEEHHHHHHHHHHHHHHHHHHHHHHHHHHHHHHHHHHHHHTT-

Radius of gyration: 22.05 Å; chains: 1; bounding box: 56×40×60 Å